Protein AF-A0A7L3ABH9-F1 (afdb_monomer_lite)

Radius of gyration: 25.86 Å; chains: 1; bounding box: 67×41×62 Å

pLDDT: mean 72.67, std 21.51, range [45.47, 98.06]

Organism: NCBI:txid670355

InterPro domains:
  IPR019583 Disks large homolog 1-4, PDZ-associated domain [PF10600] (1-44)
  IPR036034 PDZ superfamily [G3DSA:2.30.42.10] (31-74)
  IPR036034 PDZ superfamily [SSF50156] (33-73)
  IPR050614 Synaptic Scaffolding LAP/MAGUK Families [PTHR23119] (1-74)

Foldseek 3Di:
DDDPPPPDDDDDPPPPPPDPPDPDPPDVDVPPCPDPVVDPPDDDDDDADADPVGRAWDWDDPPPPDDIDTPDGD

Sequence (74 aa):
SQPVDNHISPSAYLGQSLPPASPGRYSPVPKGMLGDDEITREPRKVVLHRGSTGLGFNIVGGEDGEGIFISFIL

Structure (mmCIF, N/CA/C/O backbone):
data_AF-A0A7L3ABH9-F1
#
_entry.id   AF-A0A7L3ABH9-F1
#
loop_
_atom_site.group_PDB
_atom_site.id
_atom_s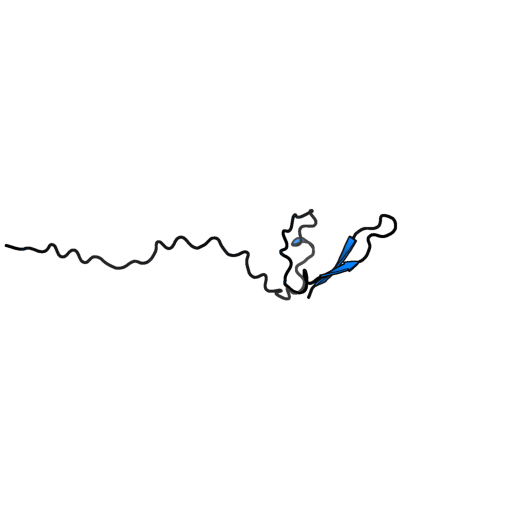ite.type_symbol
_atom_site.label_atom_id
_atom_site.label_alt_id
_atom_site.label_comp_id
_atom_site.label_asym_id
_atom_site.label_entity_id
_atom_site.label_seq_id
_atom_site.pdbx_PDB_ins_code
_atom_site.Cartn_x
_atom_site.Cartn_y
_atom_site.Cartn_z
_atom_site.occupancy
_atom_site.B_iso_or_equiv
_atom_site.auth_seq_id
_atom_site.auth_comp_id
_atom_site.auth_asym_id
_atom_site.auth_atom_id
_atom_site.pdbx_PDB_model_num
ATOM 1 N N . SER A 1 1 ? -52.831 -31.727 47.003 1.00 46.16 1 SER A N 1
ATOM 2 C CA . SER A 1 1 ? -51.724 -32.503 47.584 1.00 46.16 1 SER A CA 1
ATOM 3 C C . SER A 1 1 ? -50.494 -32.263 46.733 1.00 46.16 1 SER A C 1
ATOM 5 O O . SER A 1 1 ? -50.516 -32.648 45.575 1.00 46.16 1 SER A O 1
ATOM 7 N N . GLN A 1 2 ? -49.498 -31.537 47.245 1.00 49.03 2 GLN A N 1
ATOM 8 C CA . GLN A 1 2 ? -48.152 -31.503 46.650 1.00 49.03 2 GLN A CA 1
ATOM 9 C C . GLN A 1 2 ? -47.471 -32.868 46.929 1.00 49.03 2 GLN A C 1
ATOM 11 O O . GLN A 1 2 ? -47.888 -33.553 47.867 1.00 49.03 2 GLN A O 1
ATOM 16 N N . PRO A 1 3 ? -46.474 -33.274 46.131 1.00 51.47 3 PRO A N 1
ATOM 17 C CA . PRO A 1 3 ? -45.160 -32.679 46.293 1.00 51.47 3 PRO A CA 1
ATOM 18 C C . PRO A 1 3 ? -44.694 -31.967 45.026 1.00 51.47 3 PRO A C 1
ATOM 20 O O . PRO A 1 3 ? -44.776 -32.479 43.917 1.00 51.47 3 PRO A O 1
ATOM 23 N N . VAL A 1 4 ? -44.175 -30.764 45.243 1.00 58.88 4 VAL A N 1
ATOM 24 C CA . VAL A 1 4 ? -43.244 -30.105 44.342 1.00 58.88 4 VAL A CA 1
ATOM 25 C C . VAL A 1 4 ? -41.976 -30.958 44.314 1.00 58.88 4 VAL A C 1
ATOM 27 O O . VAL A 1 4 ? -41.257 -31.024 45.311 1.00 58.88 4 VAL A O 1
ATOM 30 N N . ASP A 1 5 ? -41.709 -31.637 43.202 1.00 52.81 5 ASP A N 1
ATOM 31 C CA . ASP A 1 5 ? -40.436 -32.329 43.004 1.00 52.81 5 ASP A CA 1
ATOM 32 C C . ASP A 1 5 ? -39.331 -31.291 42.790 1.00 52.81 5 ASP A C 1
ATOM 34 O O . ASP A 1 5 ? -39.080 -30.761 41.706 1.00 52.81 5 ASP A O 1
ATOM 38 N N . ASN A 1 6 ? -38.714 -30.946 43.915 1.00 52.22 6 ASN A N 1
ATOM 39 C CA . ASN A 1 6 ? -37.588 -30.050 44.056 1.00 52.22 6 ASN A CA 1
ATOM 40 C C . ASN A 1 6 ? -36.305 -30.770 43.611 1.00 52.22 6 ASN A C 1
ATOM 42 O O . ASN A 1 6 ? -35.529 -31.248 44.438 1.00 52.22 6 ASN A O 1
ATOM 46 N N . HIS A 1 7 ? -36.065 -30.847 42.303 1.00 51.22 7 HIS A N 1
ATOM 47 C CA . HIS A 1 7 ? -34.764 -31.253 41.769 1.00 51.22 7 HIS A CA 1
ATOM 48 C C . HIS A 1 7 ? -33.875 -30.025 41.565 1.00 51.22 7 HIS A C 1
ATOM 50 O O . HIS A 1 7 ? -33.658 -29.544 40.456 1.00 51.22 7 HIS A O 1
ATOM 56 N N . ILE A 1 8 ? -33.335 -29.530 42.679 1.00 47.34 8 ILE A N 1
ATOM 57 C CA . ILE A 1 8 ? -32.122 -28.716 42.677 1.00 47.34 8 ILE A CA 1
ATOM 58 C C . ILE A 1 8 ? -30.965 -29.648 42.299 1.00 47.34 8 ILE A C 1
ATOM 60 O O . ILE A 1 8 ? -30.618 -30.573 43.031 1.00 47.34 8 ILE A O 1
ATOM 64 N N . SER A 1 9 ? -30.372 -29.417 41.134 1.00 47.25 9 SER A N 1
ATOM 65 C CA . SER A 1 9 ? -29.052 -29.920 40.751 1.00 47.25 9 SER A CA 1
ATOM 66 C C . SER A 1 9 ? -28.354 -28.864 39.889 1.00 47.25 9 SER A C 1
ATOM 68 O O . SER A 1 9 ? -29.022 -28.042 39.261 1.00 47.25 9 SER A O 1
ATOM 70 N N . PRO A 1 10 ? -27.021 -28.776 39.990 1.00 46.03 10 PRO A N 1
ATOM 71 C CA . PRO A 1 10 ? -26.336 -27.511 40.204 1.00 46.03 10 PRO A CA 1
ATOM 72 C C . PRO A 1 10 ? -25.995 -26.765 38.913 1.00 46.03 10 PRO A C 1
ATOM 74 O O . PRO A 1 10 ? -25.882 -27.327 37.830 1.00 46.03 10 PRO A O 1
ATOM 77 N N . SER A 1 11 ? -25.781 -25.466 39.097 1.00 48.19 11 SER A N 1
ATOM 78 C CA . SER A 1 11 ? -25.195 -24.522 38.152 1.00 48.19 11 SER A CA 1
ATOM 79 C C . SER A 1 11 ? -23.970 -25.080 37.415 1.00 48.19 11 SER A C 1
ATOM 81 O O . SER A 1 11 ? -22.993 -25.481 38.046 1.00 48.19 11 SER A O 1
ATOM 83 N N . ALA A 1 12 ? -23.986 -25.009 36.085 1.00 45.47 12 ALA A N 1
ATOM 84 C CA . ALA A 1 12 ? -22.780 -24.930 35.270 1.00 45.47 12 ALA A CA 1
ATOM 85 C C . ALA A 1 12 ? -23.097 -24.129 34.002 1.00 45.47 12 ALA A C 1
ATOM 87 O O . ALA A 1 12 ? -23.482 -24.661 32.963 1.00 45.47 12 ALA A O 1
ATOM 88 N N . TYR A 1 13 ? -22.943 -22.812 34.119 1.00 52.94 13 TYR A N 1
ATOM 89 C CA . TYR A 1 13 ? -22.844 -21.852 33.022 1.00 52.94 13 TYR A CA 1
ATOM 90 C C . TYR A 1 13 ? -21.628 -22.156 32.124 1.00 52.94 13 TYR A C 1
ATOM 92 O O . TYR A 1 13 ? -20.674 -21.384 32.089 1.00 52.94 13 TYR A O 1
ATOM 100 N N . LEU A 1 14 ? -21.612 -23.287 31.418 1.00 50.41 14 LEU A N 1
ATOM 101 C CA . LEU A 1 14 ? -20.470 -23.669 30.582 1.00 50.41 14 LEU A CA 1
ATOM 102 C C . LEU A 1 14 ? -20.906 -24.303 29.260 1.00 50.41 14 LEU A C 1
ATOM 104 O O . LEU A 1 14 ? -20.528 -25.414 28.913 1.00 50.41 14 LEU A O 1
ATOM 108 N N . GLY A 1 15 ? -21.721 -23.566 28.512 1.00 48.69 15 GLY A N 1
ATOM 109 C CA . GLY A 1 15 ? -22.055 -23.876 27.120 1.00 48.69 15 GLY A CA 1
ATOM 110 C C . GLY A 1 15 ? -21.960 -22.653 26.214 1.00 48.69 15 GLY A C 1
ATOM 111 O O . GLY A 1 15 ? -22.608 -22.609 25.173 1.00 48.69 15 GLY A O 1
ATOM 112 N N . GLN A 1 16 ? -21.211 -21.628 26.635 1.00 50.78 16 GLN A N 1
ATOM 113 C CA . GLN A 1 16 ? -21.006 -20.415 25.857 1.00 50.78 16 GLN A CA 1
ATOM 114 C C . GLN A 1 16 ? -20.249 -20.790 24.577 1.00 50.78 16 GLN A C 1
ATOM 116 O O . GLN A 1 16 ? -19.035 -20.977 24.590 1.00 50.78 16 GLN A O 1
ATOM 121 N N . SER A 1 17 ? -20.987 -20.920 23.471 1.00 48.66 17 SER A N 1
ATOM 122 C CA . SER A 1 17 ? -20.430 -20.833 22.125 1.00 48.66 17 SER A CA 1
ATOM 123 C C . SER A 1 17 ? -19.675 -19.513 22.061 1.00 48.66 17 SER A C 1
ATOM 125 O O . SER A 1 17 ? -20.292 -18.446 22.032 1.00 48.66 17 SER A O 1
ATOM 127 N N . LEU A 1 18 ? -18.346 -19.583 22.120 1.00 51.78 18 LEU A N 1
ATOM 128 C CA . LEU A 1 18 ? -17.481 -18.423 21.971 1.00 51.78 18 LEU A CA 1
ATOM 129 C C . LEU A 1 18 ? -17.903 -17.678 20.692 1.00 51.78 18 LEU A C 1
ATOM 131 O O . LEU A 1 18 ? -18.129 -18.332 19.668 1.00 51.78 18 LEU A O 1
ATOM 135 N N . PRO A 1 19 ? -18.039 -16.338 20.712 1.00 53.91 19 PRO A N 1
ATOM 136 C CA . PRO A 1 19 ? -18.136 -15.598 19.463 1.00 53.91 19 PRO A CA 1
ATOM 137 C C . PRO A 1 19 ? -16.908 -15.959 18.611 1.00 53.91 19 PRO A C 1
ATOM 139 O O . PRO A 1 19 ? -15.836 -16.193 19.186 1.00 53.91 19 PRO A O 1
ATOM 142 N N . PRO A 1 20 ? -17.037 -16.048 17.272 1.00 57.19 20 PRO A N 1
ATOM 143 C CA . PRO A 1 20 ? -15.890 -16.304 16.410 1.00 57.19 20 PRO A CA 1
ATOM 144 C C . PRO A 1 20 ? -14.789 -15.334 16.812 1.00 57.19 20 PRO A C 1
ATOM 146 O O . PRO A 1 20 ? -15.059 -14.139 16.949 1.00 57.19 20 PRO A O 1
ATOM 149 N N . ALA A 1 21 ? -13.600 -15.876 17.093 1.00 53.16 21 ALA A N 1
ATOM 150 C CA . ALA A 1 21 ? -12.454 -15.104 17.533 1.00 53.16 21 ALA A CA 1
ATOM 151 C C . ALA A 1 21 ? -12.336 -13.886 16.620 1.00 53.16 21 ALA A C 1
ATOM 153 O O . ALA A 1 21 ? -12.046 -14.015 15.428 1.00 53.16 21 ALA A O 1
ATOM 154 N N . SER A 1 22 ? -12.642 -12.712 17.173 1.00 54.47 22 SER A N 1
ATOM 155 C CA . SER A 1 22 ? -12.384 -11.432 16.535 1.00 54.47 22 SER A CA 1
ATOM 156 C C . SER A 1 22 ? -10.966 -11.522 15.978 1.00 54.47 22 SER A C 1
ATOM 158 O O . SER A 1 22 ? -10.102 -11.959 16.748 1.00 54.47 22 SER A O 1
ATOM 160 N N . PRO A 1 23 ? -10.704 -11.186 14.696 1.00 55.09 23 PRO A N 1
ATOM 161 C CA . PRO A 1 23 ? -9.358 -11.247 14.145 1.00 55.09 23 PRO A CA 1
ATOM 162 C C . PRO A 1 23 ? -8.446 -10.565 15.144 1.00 55.09 23 PRO A C 1
ATOM 164 O O . PRO A 1 23 ? -8.685 -9.405 15.499 1.00 55.09 23 PRO A O 1
ATOM 167 N N . GLY A 1 24 ? -7.549 -11.369 15.721 1.00 47.84 24 GLY A N 1
ATOM 168 C CA . GLY A 1 24 ? -6.812 -11.010 16.915 1.00 47.84 24 GLY A CA 1
ATOM 169 C C . GLY A 1 24 ? -6.273 -9.608 16.740 1.00 47.84 24 GLY A C 1
ATOM 170 O O . GLY A 1 24 ? -5.740 -9.274 15.680 1.00 47.84 24 GLY A O 1
ATOM 171 N N . ARG A 1 25 ? -6.464 -8.777 17.766 1.00 52.34 25 ARG A N 1
ATOM 172 C CA . ARG A 1 25 ? -5.735 -7.524 17.886 1.00 52.34 25 ARG A CA 1
ATOM 173 C C . ARG A 1 25 ? -4.264 -7.905 17.787 1.00 52.34 25 ARG A C 1
ATOM 175 O O . ARG A 1 25 ? -3.699 -8.384 18.766 1.00 52.34 25 ARG A O 1
ATOM 182 N N . TYR A 1 26 ? -3.681 -7.782 16.600 1.00 52.56 26 TYR A N 1
ATOM 183 C CA . TYR A 1 26 ? -2.248 -7.878 16.427 1.00 52.56 26 TYR A CA 1
ATOM 184 C C . TYR A 1 26 ? -1.698 -6.694 17.212 1.00 52.56 26 TYR A C 1
ATOM 186 O O . TYR A 1 26 ? -1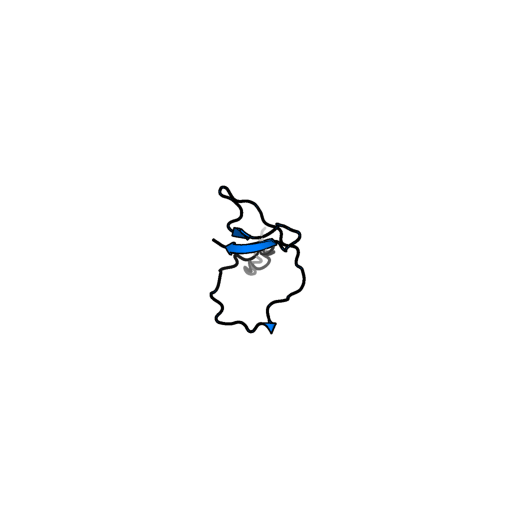.692 -5.562 16.737 1.00 52.56 26 TYR A O 1
ATOM 194 N N . SER A 1 27 ? -1.328 -6.936 18.468 1.00 51.66 27 SER A N 1
ATOM 195 C CA . SER A 1 27 ? -0.373 -6.074 19.130 1.00 51.66 27 SER A CA 1
ATOM 196 C C . SER A 1 27 ? 0.912 -6.193 18.311 1.00 51.66 27 SER A C 1
ATOM 198 O O . SER A 1 27 ? 1.334 -7.318 18.012 1.00 51.66 27 SER A O 1
ATOM 200 N N . PRO A 1 28 ? 1.537 -5.080 17.898 1.00 52.19 28 PRO A N 1
ATOM 201 C CA . PRO A 1 28 ? 2.888 -5.138 17.384 1.00 52.19 28 PRO A CA 1
ATOM 202 C C . PRO A 1 28 ? 3.760 -5.462 18.593 1.00 52.19 28 PRO A C 1
ATOM 204 O O . PRO A 1 28 ? 4.243 -4.581 19.294 1.00 52.19 28 PRO A O 1
ATOM 207 N N . VAL A 1 29 ? 3.869 -6.746 18.926 1.00 49.22 29 VAL A N 1
ATOM 208 C CA . VAL A 1 29 ? 4.884 -7.201 19.865 1.00 49.22 29 VAL A CA 1
ATOM 209 C C . VAL A 1 29 ? 6.205 -6.892 19.168 1.00 49.22 29 VAL A C 1
ATOM 211 O O . VAL A 1 29 ? 6.384 -7.363 18.040 1.00 49.22 29 VAL A O 1
ATOM 214 N N . PRO A 1 30 ? 7.126 -6.117 19.768 1.00 52.62 30 PRO A N 1
ATOM 215 C CA . PRO A 1 30 ? 8.486 -6.020 19.266 1.00 52.62 30 PRO A CA 1
ATOM 216 C C . PRO A 1 30 ? 9.113 -7.403 19.455 1.00 52.62 30 PRO A C 1
ATOM 218 O O . PRO A 1 30 ? 9.707 -7.709 20.488 1.00 52.62 30 PRO A O 1
ATOM 221 N N . LYS A 1 31 ? 8.873 -8.305 18.502 1.00 53.16 31 LYS A N 1
ATOM 222 C CA . LYS A 1 31 ? 9.501 -9.614 18.487 1.00 53.16 31 LYS A CA 1
ATOM 223 C C . LYS A 1 31 ? 10.959 -9.361 18.126 1.00 53.16 31 LYS A C 1
ATOM 225 O O . LYS A 1 31 ? 11.285 -9.138 16.963 1.00 53.16 31 LYS A O 1
ATOM 230 N N . GLY A 1 32 ? 11.815 -9.318 19.145 1.00 52.69 32 GLY A N 1
ATOM 231 C CA . GLY A 1 32 ? 13.258 -9.331 18.967 1.00 52.69 32 GLY A CA 1
ATOM 232 C C . GLY A 1 32 ? 13.622 -10.492 18.048 1.00 52.69 32 GLY A C 1
ATOM 233 O O . GLY A 1 32 ? 13.384 -11.639 18.405 1.00 52.69 32 GLY A O 1
ATOM 234 N N . MET A 1 33 ? 14.106 -10.152 16.853 1.00 54.94 33 MET A N 1
ATOM 235 C CA . MET A 1 33 ? 14.778 -11.030 15.894 1.00 54.94 33 MET A CA 1
ATOM 236 C C . MET A 1 33 ? 14.201 -12.452 15.827 1.00 54.94 33 MET A C 1
ATOM 238 O O . MET A 1 33 ? 14.921 -13.422 16.064 1.00 54.94 33 MET A O 1
ATOM 242 N N . LEU A 1 34 ? 12.910 -12.597 15.494 1.00 54.72 34 LEU A N 1
ATOM 243 C CA . LEU A 1 34 ? 12.484 -13.872 14.918 1.00 54.72 34 LEU A CA 1
ATOM 244 C C . LEU A 1 34 ? 13.366 -14.108 13.699 1.00 54.72 34 LEU A C 1
ATOM 246 O O . LEU A 1 34 ? 13.415 -13.253 12.815 1.00 54.72 34 LEU A O 1
ATOM 250 N N . GLY A 1 35 ? 14.100 -15.219 13.703 1.00 54.25 35 GLY A N 1
ATOM 251 C CA . GLY A 1 35 ? 14.905 -15.620 12.561 1.00 54.25 35 GLY A CA 1
ATOM 252 C C . GLY A 1 35 ? 14.060 -15.592 11.290 1.00 54.25 35 GLY A C 1
ATOM 253 O O . GLY A 1 35 ? 12.854 -15.854 11.327 1.00 54.25 35 GLY A O 1
ATOM 254 N N . ASP A 1 36 ? 14.711 -15.277 10.175 1.00 56.28 36 ASP A N 1
ATOM 255 C CA . ASP A 1 36 ? 14.125 -15.189 8.831 1.00 56.28 36 ASP A CA 1
ATOM 256 C C . ASP A 1 36 ? 13.265 -16.409 8.435 1.00 56.28 36 ASP A C 1
ATOM 258 O O . ASP A 1 36 ? 12.478 -16.329 7.494 1.00 56.28 36 ASP A O 1
ATOM 262 N N . ASP A 1 37 ? 13.396 -17.524 9.157 1.00 58.12 37 ASP A N 1
ATOM 263 C CA . ASP A 1 37 ? 12.725 -18.798 8.919 1.00 58.12 37 ASP A CA 1
ATOM 264 C C . ASP A 1 37 ? 11.257 -18.869 9.403 1.00 58.12 37 ASP A C 1
ATOM 266 O O . ASP A 1 37 ? 10.534 -19.768 8.976 1.00 58.12 37 ASP A O 1
ATOM 270 N N . GLU A 1 38 ? 10.765 -17.950 10.253 1.00 67.12 38 GLU A N 1
ATOM 271 C CA . GLU A 1 38 ? 9.341 -17.946 10.684 1.00 67.12 38 GLU A CA 1
ATOM 272 C C . GLU A 1 38 ? 8.441 -17.086 9.770 1.00 67.12 38 GLU A C 1
ATOM 274 O O . GLU A 1 38 ? 7.213 -17.217 9.773 1.00 67.12 38 GLU A O 1
ATOM 279 N N . ILE A 1 39 ? 9.025 -16.209 8.948 1.00 73.81 39 ILE A N 1
ATOM 280 C CA . ILE A 1 39 ? 8.259 -15.367 8.025 1.00 73.81 39 ILE A CA 1
ATOM 281 C C . ILE A 1 39 ? 8.083 -16.114 6.704 1.00 73.81 39 ILE A C 1
ATOM 283 O O . ILE A 1 39 ? 9.000 -16.225 5.892 1.00 73.81 39 ILE A O 1
ATOM 287 N N . THR A 1 40 ? 6.865 -16.593 6.447 1.00 80.94 40 THR A N 1
ATOM 288 C CA . THR A 1 40 ? 6.522 -17.188 5.151 1.00 80.94 40 THR A CA 1
ATOM 289 C C . THR A 1 40 ? 6.672 -16.138 4.048 1.00 80.94 40 THR A C 1
ATOM 291 O O . THR A 1 40 ? 5.920 -15.161 4.025 1.00 80.94 40 THR A O 1
ATOM 294 N N . ARG A 1 41 ? 7.614 -16.356 3.123 1.00 87.62 41 ARG A N 1
ATOM 295 C CA . ARG A 1 41 ? 7.852 -15.493 1.948 1.00 87.62 41 ARG A CA 1
ATOM 296 C C . ARG A 1 41 ? 6.802 -15.657 0.840 1.00 87.62 41 ARG A C 1
ATOM 298 O O . ARG A 1 41 ? 6.867 -14.981 -0.179 1.00 87.62 41 ARG A O 1
ATOM 305 N N . GLU A 1 42 ? 5.833 -16.541 1.050 1.00 91.94 42 GLU A N 1
ATOM 306 C CA . GLU A 1 42 ? 4.766 -16.820 0.097 1.00 91.94 42 GLU A CA 1
ATOM 307 C C . GLU A 1 42 ? 3.760 -15.661 -0.010 1.00 91.94 42 GLU A C 1
ATOM 309 O O . GLU A 1 42 ? 3.447 -15.021 1.002 1.00 91.94 42 GLU A O 1
ATOM 314 N N . PRO A 1 43 ? 3.193 -15.399 -1.205 1.00 94.38 43 PRO A N 1
ATOM 315 C CA . PRO A 1 43 ? 2.140 -14.406 -1.377 1.00 94.38 43 PRO A CA 1
ATOM 316 C C . PRO A 1 43 ? 0.934 -14.693 -0.480 1.00 94.38 43 PRO A C 1
ATOM 318 O O . PRO A 1 43 ? 0.418 -15.810 -0.429 1.00 94.38 43 PRO A O 1
ATOM 321 N N . ARG A 1 44 ? 0.427 -13.662 0.202 1.00 94.06 44 ARG A N 1
ATOM 322 C CA . ARG A 1 44 ? -0.748 -13.781 1.076 1.00 94.06 44 ARG A CA 1
ATOM 323 C C . ARG A 1 44 ? -1.810 -12.772 0.691 1.00 94.06 44 ARG A C 1
ATOM 325 O O . ARG A 1 44 ? -1.523 -11.590 0.510 1.00 94.06 44 ARG A O 1
ATOM 332 N N . LYS A 1 45 ? -3.063 -13.223 0.649 1.00 94.44 45 LYS A N 1
ATOM 333 C CA . LYS A 1 45 ? -4.207 -12.319 0.540 1.00 94.44 45 LYS A CA 1
ATOM 334 C C . LYS A 1 45 ? -4.504 -11.725 1.912 1.00 94.44 45 LYS A C 1
ATOM 336 O O . LYS A 1 45 ? -4.811 -12.455 2.850 1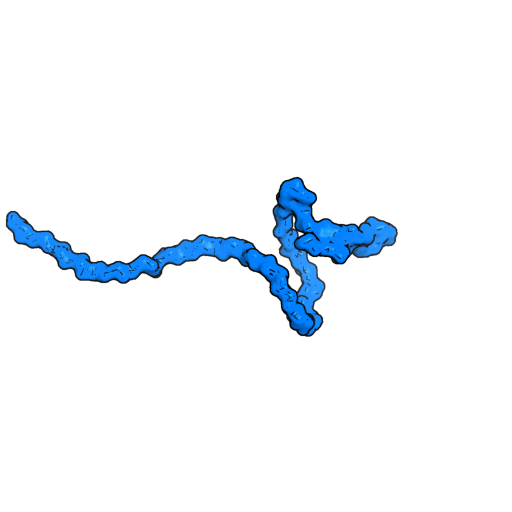.00 94.44 45 LYS A O 1
ATOM 341 N N . VAL A 1 46 ? -4.458 -10.402 2.003 1.00 92.88 46 VAL A N 1
ATOM 342 C CA . VAL A 1 46 ? -4.816 -9.656 3.213 1.00 92.88 46 VAL A CA 1
ATOM 343 C C . VAL A 1 46 ? -6.016 -8.772 2.898 1.00 92.88 46 VAL A C 1
ATOM 345 O O . VAL A 1 46 ? -6.043 -8.100 1.870 1.00 92.88 46 VAL A O 1
ATOM 348 N N . VAL A 1 47 ? -7.025 -8.790 3.767 1.00 96.06 47 VAL A N 1
ATOM 349 C CA . VAL A 1 47 ? -8.184 -7.895 3.675 1.00 96.06 47 VAL A CA 1
ATOM 350 C C . VAL A 1 47 ? -7.976 -6.764 4.668 1.00 96.06 47 VAL A C 1
ATOM 352 O O . VAL A 1 47 ? -7.827 -7.014 5.861 1.00 96.06 47 VAL A O 1
ATOM 355 N N . LEU A 1 48 ? -7.965 -5.528 4.174 1.00 95.00 48 LEU A N 1
ATOM 356 C CA . LEU A 1 48 ? -7.852 -4.332 5.001 1.00 95.00 48 LEU A CA 1
ATOM 357 C C . LEU A 1 48 ? -9.115 -3.486 4.851 1.00 95.00 48 LEU A C 1
ATOM 359 O O . LEU A 1 48 ? -9.591 -3.251 3.741 1.00 95.00 48 LEU A O 1
ATOM 363 N N . HIS A 1 49 ? -9.635 -3.000 5.974 1.00 94.94 49 HIS A N 1
ATOM 364 C CA . HIS A 1 49 ? -10.718 -2.024 5.995 1.00 94.94 49 HIS A CA 1
ATOM 365 C C . HIS A 1 49 ? -10.125 -0.629 6.186 1.00 94.94 49 HIS A C 1
ATOM 367 O O . HIS A 1 49 ? -9.356 -0.401 7.117 1.00 94.94 49 HIS A O 1
ATOM 373 N N . ARG A 1 50 ? -10.478 0.314 5.307 1.00 95.50 50 ARG A N 1
ATOM 374 C CA . ARG A 1 50 ? -10.029 1.707 5.423 1.00 95.50 50 ARG A CA 1
ATOM 375 C C . ARG A 1 50 ? -10.662 2.363 6.653 1.00 95.50 50 ARG A C 1
ATOM 377 O O . ARG A 1 50 ? -11.886 2.368 6.771 1.00 95.50 50 ARG A O 1
ATOM 384 N N . GLY A 1 51 ? -9.839 2.937 7.529 1.00 94.12 51 GLY A N 1
ATOM 385 C CA . GLY A 1 51 ? -10.291 3.777 8.638 1.00 94.12 51 GLY A CA 1
ATOM 386 C C . GLY A 1 51 ? -10.724 5.175 8.179 1.00 94.12 51 GL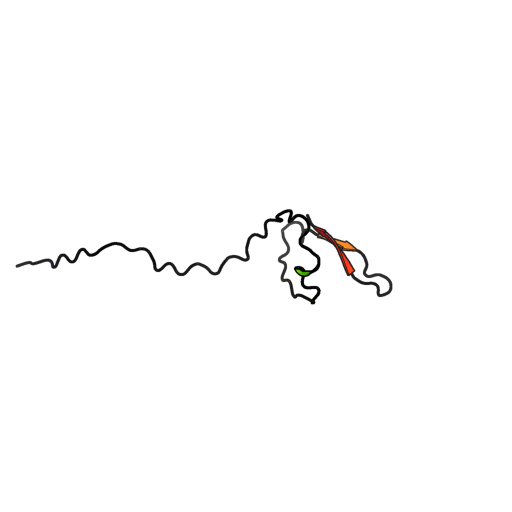Y A C 1
ATOM 387 O O . GLY A 1 51 ? -10.761 5.474 6.984 1.00 94.12 51 GLY A O 1
ATOM 388 N N . SER A 1 52 ? -11.018 6.066 9.129 1.00 97.00 52 SER A N 1
ATOM 389 C CA . SER A 1 52 ? -11.389 7.461 8.835 1.00 97.00 52 SER A CA 1
ATOM 390 C C . SER A 1 52 ? -10.243 8.280 8.229 1.00 97.00 52 SER A C 1
ATOM 392 O O . SER A 1 52 ? -10.500 9.207 7.467 1.00 97.00 52 SER A O 1
ATOM 394 N N . THR A 1 53 ? -8.992 7.924 8.535 1.00 95.94 53 THR A N 1
ATOM 395 C CA . THR A 1 53 ? -7.778 8.625 8.081 1.00 95.94 53 THR A CA 1
ATOM 396 C C . THR A 1 53 ? -6.981 7.864 7.016 1.00 95.94 53 THR A C 1
ATOM 398 O O . THR A 1 53 ? -6.024 8.409 6.476 1.00 95.94 53 THR A O 1
ATOM 401 N N . GLY A 1 54 ? -7.359 6.622 6.685 1.00 96.12 54 GLY A N 1
ATOM 402 C CA . GLY A 1 54 ? -6.662 5.794 5.694 1.00 96.12 54 GLY A CA 1
ATOM 403 C C . GLY A 1 54 ? -6.433 4.353 6.151 1.00 96.12 54 GLY A C 1
ATOM 404 O O . GLY A 1 54 ? -7.161 3.836 6.997 1.00 96.12 54 GLY A O 1
ATOM 405 N N . LEU A 1 55 ? -5.443 3.692 5.545 1.00 96.19 55 LEU A N 1
ATOM 406 C CA . LEU A 1 55 ? -5.043 2.313 5.874 1.00 96.19 55 LEU A CA 1
ATOM 407 C C . LEU A 1 55 ? -3.882 2.234 6.876 1.00 96.19 55 LEU A C 1
ATOM 409 O O . LEU A 1 55 ? -3.641 1.173 7.438 1.00 96.19 55 LEU A O 1
ATOM 413 N N . GLY A 1 56 ? -3.181 3.346 7.100 1.00 96.62 56 GLY A N 1
ATOM 414 C CA . GLY A 1 56 ? -2.101 3.440 8.077 1.00 96.62 56 GLY A CA 1
ATOM 415 C C . GLY A 1 56 ? -0.744 2.926 7.607 1.00 96.62 56 GLY A C 1
ATOM 416 O O . GLY A 1 56 ? 0.057 2.505 8.427 1.00 96.62 56 GLY A O 1
ATOM 417 N N . PHE A 1 57 ? -0.467 2.957 6.306 1.00 98.06 57 PHE A N 1
ATOM 418 C CA . PHE A 1 57 ? 0.859 2.652 5.779 1.00 98.06 57 PHE A CA 1
ATOM 419 C C . PHE A 1 57 ? 1.207 3.544 4.590 1.00 98.06 57 PHE A C 1
ATOM 421 O O . PHE A 1 57 ? 0.320 4.087 3.928 1.00 98.06 57 PHE A O 1
ATOM 428 N N . ASN A 1 58 ? 2.502 3.651 4.311 1.00 97.25 58 ASN A N 1
ATOM 429 C CA . ASN A 1 58 ? 3.042 4.343 3.148 1.00 97.25 58 ASN A CA 1
ATOM 430 C C . ASN A 1 58 ? 3.500 3.329 2.098 1.00 97.25 58 ASN A C 1
ATOM 432 O O . ASN A 1 58 ? 4.007 2.260 2.443 1.00 97.25 58 ASN A O 1
ATOM 436 N N . ILE A 1 59 ? 3.352 3.687 0.823 1.00 96.56 59 ILE A N 1
ATOM 437 C CA . ILE A 1 59 ? 3.852 2.909 -0.315 1.00 96.56 59 ILE A CA 1
ATOM 438 C C . ILE A 1 59 ? 4.995 3.646 -1.009 1.00 96.56 59 ILE A C 1
ATOM 440 O O . ILE A 1 59 ? 5.031 4.876 -1.016 1.00 96.56 59 ILE A O 1
ATOM 444 N N . VAL A 1 60 ? 5.914 2.883 -1.592 1.00 97.62 60 VAL A N 1
ATOM 445 C CA . VAL A 1 60 ? 6.987 3.360 -2.475 1.00 97.62 60 VAL A CA 1
ATOM 446 C C . VAL A 1 60 ? 7.038 2.498 -3.737 1.00 97.62 60 VAL A C 1
ATOM 448 O O . VAL A 1 60 ? 6.600 1.344 -3.713 1.00 97.62 60 VAL A O 1
ATOM 451 N N . GLY A 1 61 ? 7.600 3.046 -4.814 1.00 96.81 61 GLY A N 1
ATOM 452 C CA . GLY A 1 61 ? 7.753 2.357 -6.098 1.00 96.81 61 GLY A CA 1
ATOM 453 C C . GLY A 1 61 ? 6.515 2.442 -6.993 1.00 96.81 61 GLY A C 1
ATOM 454 O O . GLY A 1 61 ? 5.644 3.288 -6.789 1.00 96.81 61 GLY A O 1
ATOM 455 N N . GLY A 1 62 ? 6.448 1.553 -7.988 1.00 95.75 62 GLY A N 1
ATOM 456 C CA . GLY A 1 62 ? 5.415 1.560 -9.032 1.00 95.75 62 GLY A CA 1
ATOM 457 C C . GLY A 1 62 ? 5.758 2.384 -10.279 1.00 95.75 62 GLY A C 1
ATOM 458 O O . GLY A 1 62 ? 4.881 2.622 -11.106 1.00 95.75 62 GLY A O 1
ATOM 459 N N . GLU A 1 63 ? 7.013 2.804 -10.422 1.00 96.06 63 GLU A N 1
ATOM 460 C CA . GLU A 1 63 ? 7.542 3.458 -11.623 1.00 96.06 63 GLU A CA 1
ATOM 461 C C . GLU A 1 63 ? 8.333 2.444 -12.463 1.00 96.06 63 GLU A C 1
ATOM 463 O O . GLU A 1 63 ? 8.874 1.480 -11.926 1.00 96.06 63 GLU A O 1
ATOM 468 N N . ASP A 1 64 ? 8.354 2.626 -13.785 1.00 95.81 64 ASP A N 1
ATOM 469 C CA . ASP A 1 64 ? 9.197 1.875 -14.735 1.00 95.81 64 ASP A CA 1
ATOM 470 C C . ASP A 1 64 ? 9.108 0.332 -14.691 1.00 95.81 64 ASP A C 1
ATOM 472 O O . ASP A 1 64 ? 9.978 -0.368 -15.202 1.00 95.81 64 ASP A O 1
ATOM 476 N N . GLY A 1 65 ? 8.022 -0.221 -14.142 1.00 94.12 65 GLY A N 1
ATOM 477 C CA . GLY A 1 65 ? 7.837 -1.672 -13.999 1.00 94.12 65 GLY A CA 1
ATOM 478 C C . GLY A 1 65 ? 8.479 -2.269 -12.742 1.00 94.12 65 GLY A C 1
ATOM 479 O O . GLY A 1 65 ? 8.438 -3.488 -12.565 1.00 94.12 65 GLY A O 1
ATOM 480 N N . GLU A 1 66 ? 9.015 -1.430 -11.857 1.00 95.44 66 GLU A N 1
ATOM 481 C CA . GLU A 1 66 ? 9.527 -1.830 -10.550 1.00 95.44 66 GLU A CA 1
ATOM 482 C C . GLU A 1 66 ? 8.393 -2.181 -9.573 1.00 95.44 66 GLU A C 1
ATOM 484 O O . GLU A 1 66 ? 7.243 -1.744 -9.697 1.00 95.44 66 GLU A O 1
ATOM 489 N N . GLY A 1 67 ? 8.725 -2.986 -8.560 1.00 96.06 67 GLY A N 1
ATOM 490 C CA . GLY A 1 67 ? 7.764 -3.431 -7.552 1.00 96.06 67 GLY A CA 1
ATOM 491 C C . GLY A 1 67 ? 7.189 -2.293 -6.697 1.00 96.06 67 GLY A C 1
ATOM 492 O O . GLY A 1 67 ? 7.762 -1.211 -6.573 1.00 96.06 67 GLY A O 1
ATOM 493 N N . ILE A 1 68 ? 6.050 -2.569 -6.058 1.00 97.25 68 ILE A N 1
ATOM 494 C CA . ILE A 1 68 ? 5.415 -1.679 -5.078 1.00 97.25 68 ILE A CA 1
ATOM 495 C C . ILE A 1 68 ? 5.608 -2.287 -3.695 1.00 97.25 68 ILE A C 1
ATOM 497 O O . ILE A 1 68 ? 5.277 -3.454 -3.470 1.00 97.25 68 ILE A O 1
ATOM 501 N N . PHE A 1 69 ? 6.106 -1.487 -2.758 1.00 96.94 69 PHE A N 1
ATOM 502 C CA . PHE A 1 69 ? 6.455 -1.954 -1.421 1.00 96.94 69 PHE A CA 1
ATOM 503 C C . PHE A 1 69 ? 5.888 -1.031 -0.348 1.00 96.94 69 PHE A C 1
ATOM 505 O O . PHE A 1 69 ? 5.710 0.168 -0.565 1.00 96.94 69 PHE A O 1
ATOM 512 N N . ILE A 1 70 ? 5.615 -1.591 0.831 1.00 96.69 70 ILE A N 1
ATOM 513 C CA . ILE A 1 70 ? 5.244 -0.811 2.013 1.00 96.69 70 ILE A CA 1
ATOM 514 C C . ILE A 1 70 ? 6.528 -0.295 2.661 1.00 96.69 70 ILE A C 1
ATOM 516 O O . ILE A 1 70 ? 7.385 -1.092 3.035 1.00 96.69 70 ILE A O 1
ATOM 520 N N . SER A 1 71 ? 6.656 1.024 2.801 1.00 97.19 71 SER A N 1
ATOM 521 C CA . SER A 1 71 ? 7.836 1.650 3.413 1.00 97.19 71 SER A CA 1
ATOM 522 C C . SER A 1 71 ? 7.684 1.888 4.913 1.00 97.19 71 SER A C 1
ATOM 524 O O . SER A 1 71 ? 8.669 1.850 5.645 1.00 97.19 71 SER A O 1
ATOM 526 N N . PHE A 1 72 ? 6.461 2.139 5.381 1.00 96.38 72 PHE A N 1
ATOM 527 C CA . PHE A 1 72 ? 6.177 2.451 6.780 1.00 96.38 72 PHE A CA 1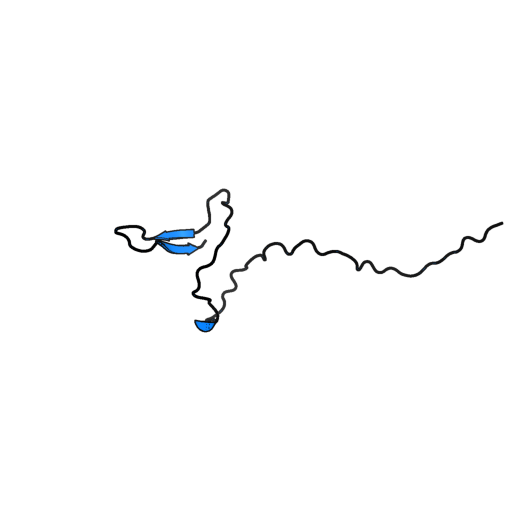
ATOM 528 C C . PHE A 1 72 ? 4.751 2.042 7.159 1.00 96.38 72 PHE A C 1
ATOM 530 O O . PHE A 1 72 ? 3.856 2.141 6.322 1.00 96.38 72 PHE A O 1
ATOM 537 N N . ILE A 1 73 ? 4.540 1.626 8.411 1.00 94.81 73 ILE A N 1
ATOM 538 C CA . ILE A 1 73 ? 3.230 1.329 9.017 1.00 94.81 73 ILE A CA 1
ATOM 539 C C . ILE A 1 73 ? 3.104 2.179 10.295 1.00 94.81 73 ILE A C 1
ATOM 541 O O . ILE A 1 73 ? 4.058 2.221 11.071 1.00 94.81 73 ILE A O 1
ATOM 545 N N . LEU A 1 74 ? 1.963 2.860 10.475 1.00 88.19 74 LEU A N 1
ATOM 546 C CA . LEU A 1 74 ? 1.630 3.716 11.630 1.00 88.19 74 LEU A CA 1
ATOM 547 C C . LEU A 1 74 ? 1.349 2.919 12.909 1.00 88.19 74 LEU A C 1
ATOM 549 O O . LEU A 1 74 ? 0.748 1.824 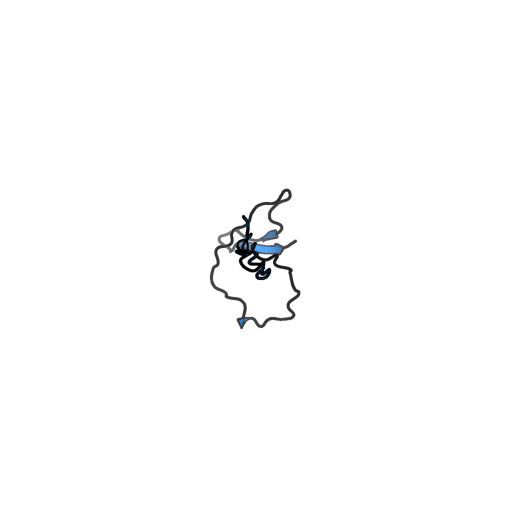12.816 1.00 88.19 74 LEU A O 1
#

Secondary structure (DSSP, 8-state):
-----------------PPP--S--------TT--TTSS--S---------SS-SSEEEEE-STT--EEEEEE-